Protein AF-A0A7W9ZNP0-F1 (afdb_monomer)

Sequence (150 aa):
MKNNSNNKDHLLQDVQSVKNINSKSDWKSNLKLSNEEINTLTFFVNALKDELPKGHSAPHFNIYLKGDVSQIEEYVKRFLFKLKDRSKIKELLSYIKHGRDNRPNVEGRDENLNMDAKEHYRIESRLASVFDSYFMLLNPPSTQADIIQN

Radius of gyration: 17.98 Å; Cα contacts (8 Å, |Δi|>4): 107; chains: 1; bounding box: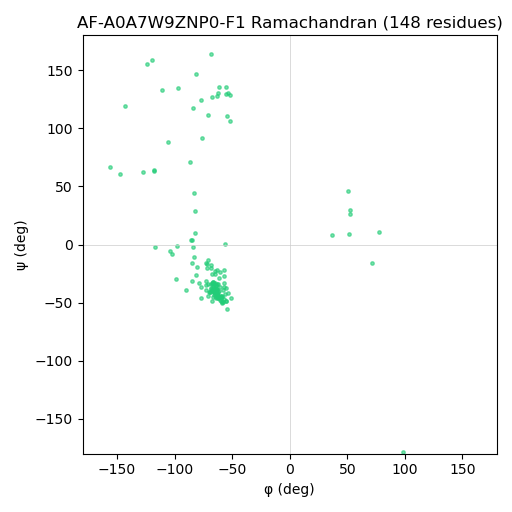 42×52×41 Å

Structure (mmCIF, N/CA/C/O backbone):
data_AF-A0A7W9ZNP0-F1
#
_entry.id   AF-A0A7W9ZNP0-F1
#
loop_
_atom_site.group_PDB
_atom_site.id
_atom_site.type_symbol
_atom_site.label_atom_id
_atom_site.label_alt_id
_atom_site.label_comp_id
_atom_site.label_asym_id
_atom_site.label_entity_id
_atom_site.label_seq_id
_atom_site.pdbx_PDB_ins_code
_atom_site.Cartn_x
_atom_site.Cartn_y
_atom_site.Cartn_z
_atom_site.occupancy
_atom_site.B_iso_or_equiv
_atom_site.auth_seq_id
_atom_site.auth_comp_id
_atom_site.auth_asym_id
_atom_site.auth_atom_id
_atom_site.pdbx_PDB_model_num
ATOM 1 N N . MET A 1 1 ? -29.813 21.805 -17.664 1.00 39.69 1 MET A N 1
ATOM 2 C CA . MET A 1 1 ? -29.105 20.597 -17.181 1.00 39.69 1 MET A CA 1
ATOM 3 C C . MET A 1 1 ? -28.409 20.976 -15.879 1.00 39.69 1 MET A C 1
ATOM 5 O O . MET A 1 1 ? -27.782 22.024 -15.847 1.00 39.69 1 MET A O 1
ATOM 9 N N . LYS A 1 2 ? -28.654 20.253 -14.775 1.00 34.00 2 LYS A N 1
ATOM 10 C CA . LYS A 1 2 ? -28.173 20.621 -13.428 1.00 34.00 2 LYS A CA 1
ATOM 11 C C . LYS A 1 2 ? -26.686 20.273 -13.281 1.00 34.00 2 LYS A C 1
ATOM 13 O O . LYS A 1 2 ? -26.308 19.124 -13.486 1.00 34.00 2 LYS A O 1
ATOM 18 N N . ASN A 1 3 ? -25.881 21.275 -12.933 1.00 35.84 3 ASN A N 1
ATOM 19 C CA . ASN A 1 3 ? -24.428 21.196 -12.798 1.00 35.84 3 ASN A CA 1
ATOM 20 C C . ASN A 1 3 ? -24.010 20.310 -11.618 1.00 35.84 3 ASN A C 1
ATOM 22 O O . ASN A 1 3 ? -24.415 20.532 -10.478 1.00 35.84 3 ASN A O 1
ATOM 26 N N . ASN A 1 4 ? -23.145 19.337 -11.898 1.00 40.38 4 ASN A N 1
ATOM 27 C CA . ASN A 1 4 ? -22.585 18.382 -10.943 1.00 40.38 4 ASN A CA 1
ATOM 28 C C . ASN A 1 4 ? -21.371 18.980 -10.189 1.00 40.38 4 ASN A C 1
ATOM 30 O O . ASN A 1 4 ? -20.324 18.347 -10.068 1.00 40.38 4 ASN A O 1
ATOM 34 N N . SER A 1 5 ? -21.490 20.233 -9.727 1.00 43.78 5 SER A N 1
ATOM 35 C CA . SER A 1 5 ? -20.415 20.973 -9.034 1.00 43.78 5 SER A CA 1
ATOM 36 C C . SER A 1 5 ? -20.143 20.445 -7.620 1.00 43.78 5 SER A C 1
ATOM 38 O O . SER A 1 5 ? -19.052 20.617 -7.090 1.00 43.78 5 SER A O 1
ATOM 40 N N . ASN A 1 6 ? -21.101 19.731 -7.025 1.00 41.41 6 ASN A N 1
ATOM 41 C CA . ASN A 1 6 ? -21.044 19.339 -5.614 1.00 41.41 6 ASN A CA 1
ATOM 42 C C . ASN A 1 6 ? -20.015 18.237 -5.302 1.00 41.41 6 ASN A C 1
ATOM 44 O O . ASN A 1 6 ? -19.681 18.038 -4.139 1.00 41.41 6 ASN A O 1
ATOM 48 N N . ASN A 1 7 ? -19.504 17.510 -6.304 1.00 44.69 7 ASN A N 1
ATOM 49 C CA . ASN A 1 7 ? -18.612 16.368 -6.063 1.00 44.69 7 ASN A CA 1
ATOM 50 C C . ASN A 1 7 ? -17.134 16.766 -5.903 1.00 44.69 7 ASN A C 1
ATOM 52 O O . ASN A 1 7 ? -16.407 16.122 -5.148 1.00 44.69 7 ASN A O 1
ATOM 56 N N . LYS A 1 8 ? -16.681 17.833 -6.582 1.00 42.81 8 LYS A N 1
ATOM 57 C CA . LYS A 1 8 ? -15.302 18.343 -6.447 1.00 42.81 8 LYS A CA 1
ATOM 58 C C . LYS A 1 8 ? -15.101 19.038 -5.097 1.00 42.81 8 LYS A C 1
ATOM 60 O O . LYS A 1 8 ? -14.085 18.811 -4.442 1.00 42.81 8 LYS A O 1
ATOM 65 N N . ASP A 1 9 ? -16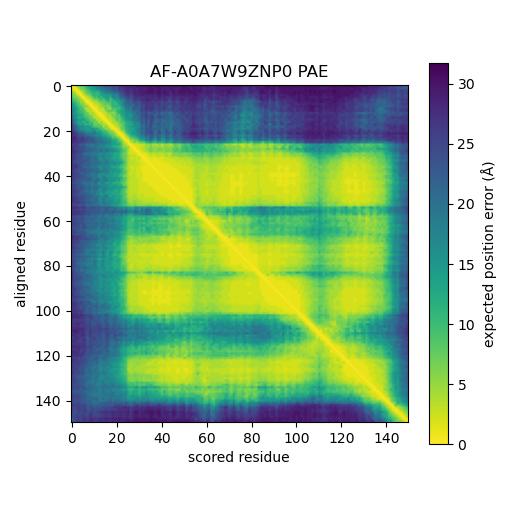.107 19.784 -4.645 1.00 40.47 9 ASP A N 1
ATOM 66 C CA . ASP A 1 9 ? -16.084 20.463 -3.347 1.00 40.47 9 ASP A CA 1
ATOM 67 C C . ASP A 1 9 ? -16.095 19.472 -2.178 1.00 40.47 9 ASP A C 1
ATOM 69 O O . ASP A 1 9 ? -15.375 19.672 -1.204 1.00 40.47 9 ASP A O 1
ATOM 73 N N . HIS A 1 10 ? -16.807 18.346 -2.301 1.00 41.72 10 HIS A N 1
ATOM 74 C CA . HIS A 1 10 ? -16.792 17.288 -1.286 1.00 41.72 10 HIS A CA 1
ATOM 75 C C . HIS A 1 10 ? -15.433 16.573 -1.201 1.00 41.72 10 HIS A C 1
ATOM 77 O O . HIS A 1 10 ? -14.993 16.195 -0.117 1.00 41.72 10 HIS A O 1
ATOM 83 N N . LEU A 1 11 ? -14.735 16.423 -2.335 1.00 41.44 11 LEU A N 1
ATOM 84 C CA . LEU A 1 11 ? -13.392 15.840 -2.397 1.00 41.44 11 LEU A CA 1
ATOM 85 C C . LEU A 1 11 ? -12.347 16.767 -1.762 1.00 41.44 11 LEU A C 1
ATOM 87 O O . LEU A 1 11 ? -11.467 16.304 -1.039 1.00 41.44 11 LEU A O 1
ATOM 91 N N . LEU A 1 12 ? -12.460 18.077 -2.002 1.00 36.09 12 LEU A N 1
ATOM 92 C CA . LEU A 1 12 ? -11.596 19.093 -1.400 1.00 36.09 12 LEU A CA 1
ATOM 93 C C . LEU A 1 12 ? -11.907 19.308 0.087 1.00 36.09 12 LEU A C 1
ATOM 95 O O . LEU A 1 12 ? -10.976 19.495 0.867 1.00 36.09 12 LEU A O 1
ATOM 99 N N . GLN A 1 13 ? -13.170 19.206 0.507 1.00 42.41 13 GLN A N 1
ATOM 100 C CA . GLN A 1 13 ? -13.559 19.221 1.921 1.00 42.41 13 GLN A CA 1
ATOM 101 C C . GLN A 1 13 ? -13.074 17.973 2.669 1.00 42.41 13 GLN A C 1
ATOM 103 O O . GLN A 1 13 ? -12.552 18.109 3.776 1.00 42.41 13 GLN A O 1
ATOM 108 N N . ASP A 1 14 ? -13.138 16.786 2.058 1.00 44.16 14 ASP A N 1
ATOM 109 C CA . ASP A 1 14 ? -12.546 15.565 2.620 1.00 44.16 14 ASP A CA 1
ATOM 110 C C . ASP A 1 14 ? -11.010 15.709 2.734 1.00 44.16 14 ASP A C 1
ATOM 112 O O . ASP A 1 14 ? -10.418 15.321 3.740 1.00 44.16 14 ASP A O 1
ATOM 116 N N . VAL A 1 15 ? -10.342 16.349 1.764 1.00 43.38 15 VAL A N 1
ATOM 117 C CA . VAL A 1 15 ? -8.894 16.650 1.823 1.00 43.38 15 VAL A CA 1
ATOM 118 C C . VAL A 1 15 ? -8.559 17.698 2.895 1.00 43.38 15 VAL A C 1
ATOM 120 O O . VAL A 1 15 ? -7.546 17.568 3.588 1.00 43.38 15 VAL A O 1
ATOM 123 N N . GLN A 1 16 ? -9.401 18.716 3.073 1.00 39.47 16 GLN A N 1
ATOM 124 C CA . GLN A 1 16 ? -9.231 19.749 4.097 1.00 39.47 16 GLN A CA 1
ATOM 125 C C . GLN A 1 16 ? -9.500 19.194 5.510 1.00 39.47 16 GLN A C 1
ATOM 127 O O . GLN A 1 16 ? -8.804 19.556 6.457 1.00 39.47 16 GLN A O 1
ATOM 132 N N . SER A 1 17 ? -10.436 18.247 5.643 1.00 45.66 17 SER A N 1
ATOM 133 C CA . SER A 1 17 ? -10.667 17.459 6.861 1.00 45.66 17 SER A CA 1
ATOM 134 C C . SER A 1 17 ? -9.444 16.602 7.217 1.00 45.66 17 SER A C 1
ATOM 136 O O . SER A 1 17 ? -8.999 16.596 8.366 1.00 45.66 17 SER A O 1
ATOM 138 N N . VAL A 1 18 ? -8.811 15.966 6.222 1.00 46.84 18 VAL A N 1
ATOM 139 C CA . VAL A 1 18 ? -7.573 15.184 6.409 1.00 46.84 18 VAL A CA 1
ATOM 140 C C . VAL A 1 18 ? -6.379 16.071 6.788 1.00 46.84 18 VAL A C 1
ATOM 142 O O . VAL A 1 18 ? -5.546 15.652 7.598 1.00 46.84 18 VAL A O 1
ATOM 145 N N . LYS A 1 19 ? -6.316 17.317 6.294 1.00 42.38 19 LYS A N 1
ATOM 146 C CA . LYS A 1 19 ? -5.310 18.313 6.713 1.00 42.38 19 LYS A CA 1
ATOM 147 C C . LYS A 1 19 ? -5.379 18.656 8.208 1.00 42.38 19 LYS A C 1
ATOM 149 O O . LYS A 1 19 ? -4.355 19.033 8.765 1.00 42.38 19 LYS A O 1
ATOM 154 N N . ASN A 1 20 ? -6.521 18.469 8.875 1.00 38.56 20 ASN A N 1
ATOM 155 C CA . ASN A 1 20 ? -6.651 18.668 10.326 1.00 38.56 20 ASN A CA 1
ATOM 156 C C . ASN A 1 20 ? -6.217 17.454 11.172 1.00 38.56 20 ASN A C 1
ATOM 158 O O . ASN A 1 20 ? -6.176 17.547 12.393 1.00 38.56 20 ASN A O 1
ATOM 162 N N . ILE A 1 21 ? -5.811 16.338 10.554 1.00 46.44 21 ILE A N 1
ATOM 163 C CA . ILE A 1 21 ? -5.214 15.175 11.248 1.00 46.44 21 ILE A CA 1
ATOM 164 C C . ILE A 1 21 ? -3.704 15.406 11.496 1.00 46.44 21 ILE A C 1
ATOM 166 O O . ILE A 1 21 ? -2.970 14.505 11.891 1.00 46.44 21 ILE A O 1
ATOM 170 N N . ASN A 1 22 ? -3.200 16.623 11.272 1.00 40.19 22 ASN A N 1
ATOM 171 C CA . ASN A 1 22 ? -1.770 16.935 11.280 1.00 40.19 22 ASN A CA 1
ATOM 172 C C . ASN A 1 22 ? -1.161 17.165 12.676 1.00 40.19 22 ASN A C 1
ATOM 174 O O . ASN A 1 22 ? -0.177 17.884 12.829 1.00 40.19 22 ASN A O 1
ATOM 178 N N . SER A 1 23 ? -1.710 16.532 13.709 1.00 42.72 23 SER A N 1
ATOM 179 C CA . SER A 1 23 ? -1.104 16.510 15.038 1.00 42.72 23 SER A CA 1
ATOM 180 C C . SER A 1 23 ? -0.509 15.137 15.289 1.00 42.72 23 SER A C 1
ATOM 182 O O . SER A 1 23 ? -1.225 14.301 15.816 1.00 42.72 23 SER A O 1
ATOM 184 N N . LYS A 1 24 ? 0.759 14.928 14.883 1.00 41.47 24 LYS A N 1
ATOM 185 C CA . LYS A 1 24 ? 1.837 14.070 15.460 1.00 41.47 24 LYS A CA 1
ATOM 186 C C . LYS A 1 24 ? 1.507 12.696 16.095 1.00 41.47 24 LYS A C 1
ATOM 188 O O . LYS A 1 24 ? 2.377 12.079 16.697 1.00 41.47 24 LYS A O 1
ATOM 193 N N . SER A 1 25 ? 0.281 12.222 15.971 1.00 49.69 25 SER A N 1
ATOM 194 C CA . SER A 1 25 ? -0.211 10.890 16.262 1.00 49.69 25 SER A CA 1
ATOM 195 C C . SER A 1 25 ? 0.093 10.103 15.003 1.00 49.69 25 SER A C 1
ATOM 197 O O . SER A 1 25 ? -0.350 10.473 13.912 1.00 49.69 25 SER A O 1
ATOM 199 N N . ASP A 1 26 ? 0.934 9.079 15.139 1.00 69.00 26 ASP A N 1
ATOM 200 C CA . ASP A 1 26 ? 1.198 8.131 14.067 1.00 69.00 26 ASP A CA 1
ATOM 201 C C . ASP A 1 26 ? -0.170 7.640 13.579 1.00 69.00 26 ASP A C 1
ATOM 203 O O . ASP A 1 26 ? -0.877 6.956 14.315 1.00 69.00 26 ASP A O 1
ATOM 207 N N . TRP A 1 27 ? -0.620 8.084 12.401 1.00 76.06 27 TRP A N 1
ATOM 208 C CA . TRP A 1 27 ? -1.995 7.897 11.912 1.00 76.06 27 TRP A CA 1
ATOM 209 C C . TRP A 1 27 ? -2.388 6.414 11.862 1.00 76.06 27 TRP A C 1
ATOM 211 O O . TRP A 1 27 ? -3.568 6.073 11.942 1.00 76.06 27 TRP A O 1
ATOM 221 N N . LYS A 1 28 ? -1.377 5.541 11.813 1.00 77.31 28 LYS A N 1
ATOM 222 C CA . LYS A 1 28 ? -1.452 4.091 11.992 1.00 77.31 28 LYS A CA 1
ATOM 223 C C . LYS A 1 28 ? -2.111 3.695 13.323 1.00 77.31 28 LYS A C 1
ATOM 225 O O . LYS A 1 28 ? -2.922 2.775 13.354 1.00 77.31 28 LYS A O 1
ATOM 230 N N . SER A 1 29 ? -1.861 4.438 14.399 1.00 72.56 29 SER A N 1
ATOM 231 C CA . SER A 1 29 ? -2.477 4.259 15.725 1.00 72.56 29 SER A CA 1
ATOM 232 C C . SER A 1 29 ? -3.995 4.466 15.698 1.00 72.56 29 SER A C 1
ATOM 234 O O . SER A 1 29 ? -4.736 3.759 16.380 1.00 72.56 29 SER A O 1
ATOM 236 N N . ASN A 1 30 ? -4.496 5.372 14.848 1.00 78.62 30 ASN A N 1
ATOM 237 C CA . ASN A 1 30 ? -5.937 5.636 14.714 1.00 78.62 30 ASN A CA 1
ATOM 238 C C . ASN A 1 30 ? -6.691 4.493 14.008 1.00 78.62 30 ASN A C 1
ATOM 240 O O . ASN A 1 30 ? -7.923 4.397 14.095 1.00 78.62 30 ASN A O 1
ATOM 244 N N . LEU A 1 31 ? -5.958 3.610 13.325 1.00 81.12 31 LEU A N 1
ATOM 245 C CA . LEU A 1 31 ? -6.510 2.467 12.607 1.00 81.12 31 LEU A CA 1
ATOM 246 C C . LEU A 1 31 ? -6.768 1.253 13.511 1.00 81.12 31 LEU A C 1
ATOM 248 O O . LEU A 1 31 ? -7.471 0.338 13.083 1.00 81.12 31 LEU A O 1
ATOM 252 N N . LYS A 1 32 ? -6.277 1.259 14.764 1.00 86.25 32 LYS A N 1
ATOM 253 C CA . LYS A 1 32 ? -6.392 0.130 15.712 1.00 86.25 32 LYS A CA 1
ATOM 254 C C . LYS A 1 32 ? -5.932 -1.197 15.087 1.00 86.25 32 LYS A C 1
ATOM 256 O O . LYS A 1 32 ? -6.623 -2.217 15.165 1.00 86.25 32 LYS A O 1
ATOM 261 N N . LEU A 1 33 ? -4.786 -1.138 14.414 1.00 87.69 33 LEU A N 1
ATOM 262 C CA . LEU A 1 33 ? -4.132 -2.288 13.802 1.00 87.69 33 LEU A CA 1
ATOM 263 C C . LEU A 1 33 ? -3.325 -3.058 14.852 1.00 87.69 33 LEU A C 1
ATOM 265 O O . LEU A 1 33 ? -2.761 -2.474 15.775 1.00 87.69 33 LEU A O 1
ATOM 269 N N . SER A 1 34 ? -3.265 -4.372 14.691 1.00 91.50 34 SER A N 1
ATOM 270 C CA . SER A 1 34 ? -2.320 -5.252 15.371 1.00 91.50 34 SER A CA 1
ATOM 271 C C . SER A 1 34 ? -0.890 -5.016 14.875 1.00 91.50 34 SER A C 1
ATOM 273 O O . SER A 1 34 ? -0.670 -4.457 13.799 1.00 91.50 34 SER A O 1
ATOM 275 N N . ASN A 1 35 ? 0.101 -5.504 15.623 1.00 91.06 35 ASN A N 1
ATOM 276 C CA . ASN A 1 35 ? 1.512 -5.406 15.227 1.00 91.06 35 ASN A CA 1
ATOM 277 C C . ASN A 1 35 ? 1.777 -6.041 13.853 1.00 91.06 35 ASN A C 1
ATOM 279 O O . ASN A 1 35 ? 2.553 -5.516 13.059 1.00 91.06 35 ASN A O 1
ATOM 283 N N . GLU A 1 36 ? 1.101 -7.146 13.540 1.00 92.62 36 GLU A N 1
ATOM 284 C CA . GLU A 1 36 ? 1.246 -7.812 12.248 1.00 92.62 36 GLU A CA 1
ATOM 285 C C . GLU A 1 36 ? 0.652 -6.992 11.090 1.00 92.62 36 GLU A C 1
ATOM 287 O O . GLU A 1 36 ? 1.263 -6.870 10.023 1.00 92.62 36 GLU A O 1
ATOM 292 N N . GLU A 1 37 ? -0.510 -6.378 11.306 1.00 93.69 37 GLU A N 1
ATOM 293 C CA . GLU A 1 37 ? -1.129 -5.462 10.345 1.00 93.69 37 GLU A CA 1
ATOM 294 C C . GLU A 1 37 ? -0.252 -4.213 10.130 1.00 93.69 37 GLU A C 1
ATOM 296 O O . GLU A 1 37 ? -0.079 -3.775 8.993 1.00 93.69 37 GLU A O 1
ATOM 301 N N . ILE A 1 38 ? 0.382 -3.682 11.183 1.00 91.69 38 ILE A N 1
ATOM 302 C CA . ILE A 1 38 ? 1.341 -2.563 11.094 1.00 91.69 38 ILE A CA 1
ATOM 303 C C . ILE A 1 38 ? 2.590 -2.959 10.298 1.00 91.69 38 ILE A C 1
ATOM 305 O O . ILE A 1 38 ? 3.048 -2.191 9.445 1.00 91.69 38 ILE A O 1
ATOM 309 N N . ASN A 1 39 ? 3.130 -4.157 10.528 1.00 92.44 39 ASN A N 1
ATOM 310 C CA . ASN A 1 39 ? 4.264 -4.679 9.762 1.00 92.44 39 ASN A CA 1
ATOM 311 C C . ASN A 1 39 ? 3.910 -4.826 8.279 1.00 92.44 39 ASN A C 1
ATOM 313 O O . ASN A 1 39 ? 4.706 -4.482 7.406 1.00 92.44 39 ASN A O 1
ATOM 317 N N . THR A 1 40 ? 2.695 -5.286 7.985 1.00 94.81 40 THR A N 1
ATOM 318 C CA . THR A 1 40 ? 2.207 -5.429 6.609 1.00 94.81 40 THR A CA 1
ATOM 319 C C . THR A 1 40 ? 1.978 -4.075 5.937 1.00 94.81 40 THR A C 1
ATOM 321 O O . THR A 1 40 ? 2.369 -3.888 4.788 1.00 94.81 40 THR A O 1
ATOM 324 N N . LEU A 1 41 ? 1.431 -3.095 6.657 1.00 93.50 41 LEU A N 1
ATOM 325 C CA . LEU A 1 41 ? 1.295 -1.722 6.168 1.00 93.50 41 LEU A CA 1
ATOM 326 C C . LEU A 1 41 ? 2.662 -1.074 5.900 1.00 93.50 41 LEU A C 1
ATOM 328 O O . LEU A 1 41 ? 2.834 -0.363 4.914 1.00 93.50 41 LEU A O 1
ATOM 332 N N . THR A 1 42 ? 3.646 -1.336 6.759 1.00 93.00 42 THR A N 1
ATOM 333 C CA . THR A 1 42 ? 5.018 -0.842 6.586 1.00 93.00 42 THR A CA 1
ATOM 334 C C . THR A 1 42 ? 5.673 -1.466 5.356 1.00 93.00 42 THR A C 1
ATOM 336 O O . THR A 1 42 ? 6.259 -0.751 4.547 1.00 93.00 42 THR A O 1
ATOM 339 N N . PHE A 1 43 ? 5.503 -2.778 5.165 1.00 94.38 43 PHE A N 1
ATOM 340 C CA . PHE A 1 43 ? 5.900 -3.464 3.938 1.00 94.38 43 PHE A CA 1
ATOM 341 C C . PHE A 1 43 ? 5.254 -2.829 2.699 1.00 94.38 43 PHE A C 1
ATOM 343 O O . PHE A 1 43 ? 5.960 -2.506 1.749 1.00 94.38 43 PHE A O 1
ATOM 350 N N . PHE A 1 44 ? 3.941 -2.588 2.730 1.00 94.19 44 PHE A N 1
ATOM 351 C CA . PHE A 1 44 ? 3.215 -1.978 1.618 1.00 94.19 44 PHE A CA 1
ATOM 352 C C . PHE A 1 44 ? 3.763 -0.593 1.248 1.00 94.19 44 PHE A C 1
ATOM 354 O O . PHE A 1 44 ? 4.073 -0.347 0.087 1.00 94.19 44 PHE A O 1
ATOM 361 N N . VAL A 1 45 ? 3.949 0.295 2.228 1.00 92.19 45 VAL A N 1
ATOM 362 C CA . VAL A 1 45 ? 4.521 1.632 1.996 1.00 92.19 45 VAL A CA 1
ATOM 363 C C . VAL A 1 45 ? 5.924 1.539 1.394 1.00 92.19 45 VAL A C 1
ATOM 365 O O . VAL A 1 45 ? 6.230 2.259 0.446 1.00 92.19 45 VAL A O 1
ATOM 368 N N . ASN A 1 46 ? 6.775 0.655 1.919 1.00 93.00 46 ASN A N 1
ATOM 369 C CA . ASN A 1 46 ? 8.140 0.495 1.422 1.00 93.00 46 ASN A CA 1
ATOM 370 C C . ASN A 1 46 ? 8.173 -0.074 -0.001 1.00 93.00 46 ASN A C 1
ATOM 372 O O . ASN A 1 46 ? 8.973 0.388 -0.806 1.00 93.00 46 ASN A O 1
ATOM 376 N N . ALA A 1 47 ? 7.274 -1.006 -0.328 1.00 92.50 47 ALA A N 1
ATOM 377 C CA . ALA A 1 47 ? 7.117 -1.518 -1.685 1.00 92.50 47 ALA A CA 1
ATOM 378 C C . ALA A 1 47 ? 6.776 -0.393 -2.672 1.00 92.50 47 ALA A C 1
ATOM 380 O O . ALA A 1 47 ? 7.401 -0.287 -3.721 1.00 92.50 47 ALA A O 1
ATOM 381 N N . LEU A 1 48 ? 5.848 0.500 -2.311 1.00 90.94 48 LEU A N 1
ATOM 382 C CA . LEU A 1 48 ? 5.512 1.657 -3.143 1.00 90.94 48 LEU A CA 1
ATOM 383 C C . LEU A 1 48 ? 6.694 2.623 -3.303 1.00 90.94 48 LEU A C 1
ATOM 385 O O . LEU A 1 48 ? 6.939 3.109 -4.403 1.00 90.94 48 LEU A O 1
ATOM 389 N N . LYS A 1 49 ? 7.440 2.896 -2.225 1.00 89.94 49 LYS A N 1
ATOM 390 C CA . LYS A 1 49 ? 8.627 3.767 -2.276 1.00 89.94 49 LYS A CA 1
ATOM 391 C C . LYS A 1 49 ? 9.743 3.205 -3.155 1.00 89.94 49 LYS A C 1
ATOM 393 O O . LYS A 1 49 ? 10.448 3.991 -3.775 1.00 89.94 49 LYS A O 1
ATOM 398 N N . ASP A 1 50 ? 9.904 1.885 -3.188 1.00 89.56 50 ASP A N 1
ATOM 399 C CA . ASP A 1 50 ? 10.903 1.219 -4.025 1.00 89.56 50 ASP A CA 1
ATOM 400 C C . ASP A 1 50 ? 10.462 1.168 -5.494 1.00 89.56 50 ASP A C 1
ATOM 402 O O . ASP A 1 50 ? 11.237 1.485 -6.388 1.00 89.56 50 ASP A O 1
ATOM 406 N N . GLU A 1 51 ? 9.209 0.798 -5.761 1.00 88.44 51 GLU A N 1
ATOM 407 C CA . GLU A 1 51 ? 8.757 0.448 -7.111 1.00 88.44 51 GLU A CA 1
ATOM 408 C C . GLU A 1 51 ? 8.212 1.630 -7.920 1.00 88.44 51 GLU A C 1
ATOM 410 O O . GLU A 1 51 ? 8.499 1.725 -9.113 1.00 88.44 51 GLU A O 1
ATOM 415 N N . LEU A 1 52 ? 7.467 2.560 -7.307 1.00 86.19 52 LEU A N 1
ATOM 4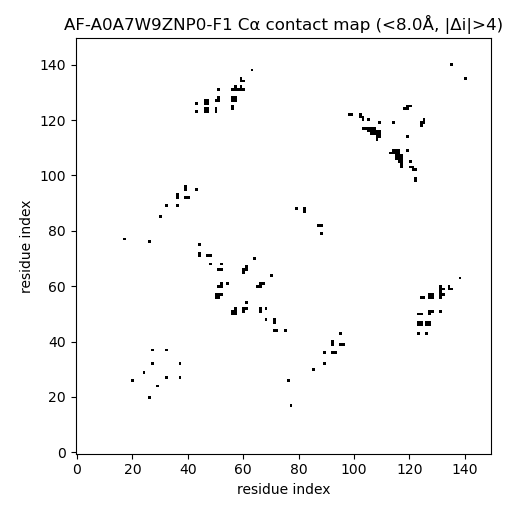16 C CA . LEU A 1 52 ? 6.867 3.685 -8.042 1.00 86.19 52 LEU A CA 1
ATOM 417 C C . LEU A 1 52 ? 7.914 4.555 -8.783 1.00 86.19 52 LEU A C 1
ATOM 419 O O . LEU A 1 52 ? 7.661 4.926 -9.931 1.00 86.19 52 LEU A O 1
ATOM 423 N N . PRO A 1 53 ? 9.109 4.843 -8.220 1.00 82.94 53 PRO A N 1
ATOM 424 C CA . PRO A 1 53 ? 10.134 5.627 -8.917 1.00 82.94 53 PRO A CA 1
ATOM 425 C C . PRO A 1 53 ? 10.761 4.929 -10.126 1.00 82.94 53 PRO A C 1
ATOM 427 O O . PRO A 1 53 ? 11.335 5.603 -10.980 1.00 82.94 53 PRO A O 1
ATOM 430 N N . LYS A 1 54 ? 10.666 3.596 -10.226 1.00 80.56 54 LYS A N 1
ATOM 431 C CA . LYS A 1 54 ? 11.299 2.821 -11.307 1.00 80.56 54 LYS A CA 1
ATOM 432 C C . LYS A 1 54 ? 10.618 3.036 -12.662 1.00 80.56 54 LYS A C 1
ATOM 434 O O . LYS A 1 54 ? 11.166 2.647 -13.685 1.00 80.56 54 LYS A O 1
ATOM 439 N N . GLY A 1 55 ? 9.429 3.643 -12.698 1.00 65.56 55 GLY A N 1
ATOM 440 C CA . GLY A 1 55 ? 8.763 4.092 -13.927 1.00 65.56 55 GLY 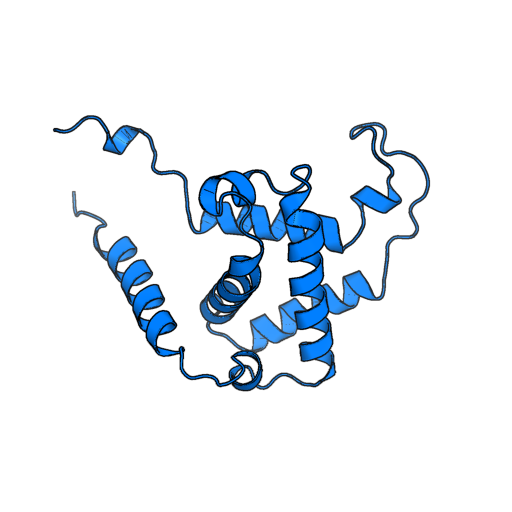A CA 1
ATOM 441 C C . GLY A 1 55 ? 8.202 2.986 -14.831 1.00 65.56 55 GLY A C 1
ATOM 442 O O . GLY A 1 55 ? 7.353 3.279 -15.667 1.00 65.56 55 GLY A O 1
ATOM 443 N N . HIS A 1 56 ? 8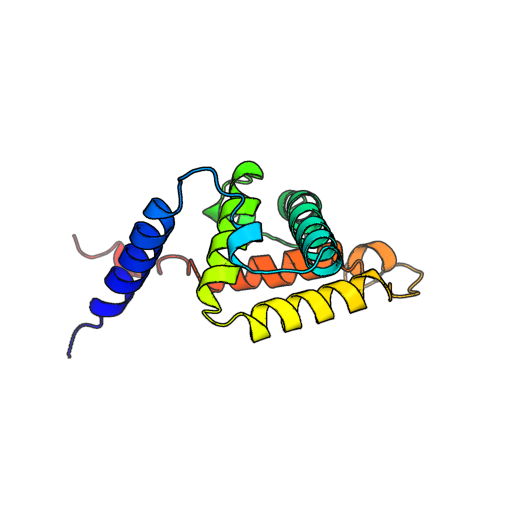.601 1.725 -14.647 1.00 65.19 56 HIS A N 1
ATOM 444 C CA . HIS A 1 56 ? 8.101 0.587 -15.427 1.00 65.19 56 HIS A CA 1
ATOM 445 C C . HIS A 1 56 ? 6.659 0.196 -15.075 1.00 65.19 56 HIS A C 1
ATOM 447 O O . HIS A 1 56 ? 5.915 -0.262 -15.937 1.00 65.19 56 HIS A O 1
ATOM 453 N N . SER A 1 57 ? 6.254 0.394 -13.820 1.00 61.06 57 SER A N 1
ATOM 454 C CA . SER A 1 57 ? 4.964 -0.049 -13.277 1.00 61.06 57 SER A CA 1
ATOM 455 C C . SER A 1 57 ? 4.059 1.103 -12.825 1.00 61.06 57 SER A C 1
ATOM 457 O O . SER A 1 57 ? 2.935 0.841 -12.404 1.00 61.06 57 SER A O 1
ATOM 459 N N . ALA A 1 58 ? 4.515 2.361 -12.923 1.00 64.81 58 ALA A N 1
ATOM 460 C CA . ALA A 1 58 ? 3.821 3.506 -12.329 1.00 64.81 58 ALA A CA 1
ATOM 461 C C . ALA A 1 58 ? 3.951 4.840 -13.102 1.00 64.81 58 ALA A C 1
ATOM 463 O O . ALA A 1 58 ? 4.499 5.821 -12.583 1.00 64.81 58 ALA A O 1
ATOM 464 N N . PRO A 1 59 ? 3.485 4.915 -14.361 1.00 69.75 59 PRO A N 1
ATOM 465 C CA . PRO A 1 59 ? 3.566 6.143 -15.149 1.00 69.75 59 PRO A CA 1
ATOM 466 C C . PRO A 1 59 ? 2.781 7.311 -14.526 1.00 69.75 59 PRO A C 1
ATOM 468 O O . PRO A 1 59 ? 3.181 8.465 -14.691 1.00 69.75 59 PRO A O 1
ATOM 471 N N . HIS A 1 60 ? 1.702 7.052 -13.778 1.00 72.94 60 HIS A N 1
ATOM 472 C CA . HIS A 1 60 ? 0.857 8.118 -13.235 1.00 72.94 60 HIS A CA 1
ATOM 473 C C . HIS A 1 60 ? 1.492 8.788 -12.011 1.00 72.94 60 HIS A C 1
ATOM 475 O O . HIS A 1 60 ? 1.431 10.009 -11.878 1.00 72.94 60 HIS A O 1
ATOM 481 N N . PHE A 1 61 ? 2.182 8.040 -11.154 1.00 73.31 61 PHE A N 1
ATOM 482 C CA . PHE A 1 61 ? 2.941 8.557 -10.018 1.00 73.31 61 PHE A CA 1
ATOM 483 C C . PHE A 1 61 ? 3.888 9.680 -10.448 1.00 73.31 61 PHE A C 1
ATOM 485 O O . PHE A 1 61 ? 3.893 10.760 -9.852 1.00 73.31 61 PHE A O 1
ATOM 492 N N . ASN A 1 62 ? 4.621 9.470 -11.542 1.00 70.88 62 ASN A N 1
ATOM 493 C CA . ASN A 1 62 ? 5.524 10.479 -12.090 1.00 70.88 62 ASN A CA 1
ATOM 494 C C . ASN A 1 62 ? 4.780 11.704 -12.641 1.00 70.88 62 ASN A C 1
ATOM 496 O O . ASN A 1 62 ? 5.266 12.823 -12.487 1.00 70.88 62 ASN A O 1
ATOM 500 N N . ILE A 1 63 ? 3.589 11.525 -13.216 1.00 69.62 63 ILE A N 1
ATOM 501 C CA . ILE A 1 63 ? 2.783 12.624 -13.767 1.00 69.62 63 ILE A CA 1
ATOM 502 C C . ILE A 1 63 ? 2.271 13.558 -12.663 1.00 69.62 63 ILE A C 1
ATOM 504 O O . ILE A 1 63 ? 2.421 14.774 -12.783 1.00 69.62 63 ILE A O 1
ATOM 508 N N . TYR A 1 64 ? 1.689 13.030 -11.582 1.00 67.88 64 TYR A N 1
ATOM 509 C CA . TYR A 1 64 ? 1.049 13.897 -10.580 1.00 67.88 64 TYR A CA 1
ATOM 510 C C . TYR A 1 64 ? 1.916 14.178 -9.350 1.00 67.88 64 TYR A C 1
ATOM 512 O O . TYR A 1 64 ? 1.774 15.247 -8.759 1.00 67.88 64 TYR A O 1
ATOM 520 N N . LEU A 1 65 ? 2.805 13.259 -8.949 1.00 70.69 65 LEU A N 1
ATOM 521 C CA . LEU A 1 65 ? 3.706 13.472 -7.803 1.00 70.69 65 LEU A CA 1
ATOM 522 C C . LEU A 1 65 ? 5.096 13.930 -8.220 1.00 70.69 65 LEU A C 1
ATOM 524 O O . LEU A 1 65 ? 5.923 14.182 -7.351 1.00 70.69 65 LEU A O 1
ATOM 528 N N . LYS A 1 66 ? 5.369 14.062 -9.526 1.00 75.19 66 LYS A N 1
ATOM 529 C CA . LYS A 1 66 ? 6.684 14.465 -10.053 1.00 75.19 66 LYS A CA 1
ATOM 530 C C . LYS A 1 66 ? 7.833 13.602 -9.508 1.00 75.19 66 LYS A C 1
ATOM 532 O O . LYS A 1 66 ? 8.947 14.090 -9.345 1.00 75.19 66 LYS A O 1
ATOM 537 N N . GLY A 1 67 ? 7.547 12.339 -9.184 1.00 74.31 67 GLY A N 1
ATOM 538 C CA . GLY A 1 67 ? 8.518 11.420 -8.590 1.00 74.31 67 GLY A CA 1
ATOM 539 C C . GLY A 1 67 ? 8.789 11.629 -7.091 1.00 74.31 67 GLY A C 1
ATOM 540 O O . GLY A 1 67 ? 9.728 11.040 -6.562 1.00 74.31 67 GLY A O 1
ATOM 541 N N . ASP A 1 68 ? 8.008 12.453 -6.383 1.00 81.50 68 ASP A N 1
ATOM 542 C CA . ASP A 1 68 ? 8.248 12.776 -4.972 1.00 81.50 68 ASP A CA 1
ATOM 543 C C . ASP A 1 68 ? 7.835 11.634 -4.022 1.00 81.50 68 ASP A C 1
ATOM 545 O O . ASP A 1 68 ? 6.704 11.542 -3.532 1.00 81.50 68 ASP A O 1
ATOM 549 N N . VAL A 1 69 ? 8.805 10.767 -3.723 1.00 84.12 69 VAL A N 1
ATOM 550 C CA . VAL A 1 69 ? 8.693 9.622 -2.801 1.00 84.12 69 VAL A CA 1
ATOM 551 C C . VAL A 1 69 ? 8.252 10.038 -1.394 1.00 84.12 69 VAL A C 1
ATOM 553 O O . VAL A 1 69 ? 7.612 9.248 -0.692 1.00 84.12 69 VAL A O 1
ATOM 556 N N . SER A 1 70 ? 8.543 11.275 -0.968 1.00 83.31 70 SER A N 1
ATOM 557 C CA . SER A 1 70 ? 8.184 11.753 0.373 1.00 83.31 70 SER A CA 1
ATOM 558 C C . SER A 1 70 ? 6.669 11.825 0.587 1.00 83.31 70 SER A C 1
ATOM 560 O O . SER A 1 70 ? 6.195 11.706 1.717 1.00 83.31 70 SER A O 1
ATOM 562 N N . GLN A 1 71 ? 5.889 11.930 -0.494 1.00 83.25 71 GLN A N 1
ATOM 563 C CA . GLN A 1 71 ? 4.436 12.054 -0.409 1.00 83.25 71 GLN A CA 1
ATOM 564 C C . GLN A 1 71 ? 3.712 10.709 -0.300 1.00 83.25 71 GLN A C 1
ATOM 566 O O . GLN A 1 71 ? 2.546 10.681 0.096 1.00 83.25 71 GLN A O 1
ATOM 571 N N . ILE A 1 72 ? 4.375 9.588 -0.609 1.00 85.94 72 ILE A N 1
ATOM 572 C CA . ILE A 1 72 ? 3.747 8.256 -0.690 1.00 85.94 72 ILE A CA 1
ATOM 573 C C . ILE A 1 72 ? 2.991 7.899 0.595 1.00 85.94 72 ILE A C 1
ATOM 575 O O . ILE A 1 72 ? 1.868 7.399 0.533 1.00 85.94 72 ILE A O 1
ATOM 579 N N . GLU A 1 73 ? 3.557 8.195 1.765 1.00 88.69 73 GLU A N 1
ATOM 580 C CA . GLU A 1 73 ? 2.909 7.892 3.047 1.00 88.69 73 GLU A CA 1
ATOM 581 C C . GLU A 1 73 ? 1.594 8.645 3.248 1.00 88.69 73 GLU A C 1
ATOM 583 O O . GLU A 1 73 ? 0.601 8.058 3.684 1.00 88.69 73 GLU A O 1
ATOM 588 N N . GLU A 1 74 ? 1.560 9.928 2.897 1.00 84.00 74 GLU A N 1
ATOM 589 C CA . GLU A 1 74 ? 0.353 10.748 2.992 1.00 84.00 74 GLU A CA 1
ATOM 590 C C . GLU A 1 74 ? -0.721 10.265 2.001 1.00 84.00 74 GLU A C 1
ATOM 592 O O . GLU A 1 74 ? -1.913 10.276 2.318 1.00 84.00 74 GLU A O 1
ATOM 597 N N . TYR A 1 75 ? -0.329 9.751 0.832 1.00 81.12 75 TYR A N 1
ATOM 598 C CA . TYR A 1 75 ? -1.273 9.154 -0.118 1.00 81.12 75 TYR A CA 1
ATOM 599 C C . TYR A 1 75 ? -1.834 7.819 0.354 1.00 81.12 75 TYR A C 1
ATOM 601 O O . TYR A 1 75 ? -3.048 7.616 0.284 1.00 81.12 75 TYR A O 1
ATOM 609 N N . VAL A 1 76 ? -0.991 6.930 0.880 1.00 87.69 76 VAL A N 1
ATOM 610 C CA . VAL A 1 76 ? -1.450 5.671 1.483 1.00 87.69 76 VAL A CA 1
ATOM 611 C C . VAL A 1 76 ? -2.411 5.964 2.629 1.00 87.69 76 VAL A C 1
ATOM 613 O O . VAL A 1 76 ? -3.490 5.375 2.692 1.00 87.69 76 VAL A O 1
ATOM 616 N N . LYS A 1 77 ? -2.086 6.939 3.484 1.00 86.94 77 LYS A N 1
ATOM 617 C CA . LYS A 1 77 ? -2.986 7.414 4.536 1.00 86.94 77 LYS A CA 1
ATOM 618 C C . LYS A 1 77 ? -4.339 7.832 3.953 1.00 86.94 77 LYS A C 1
ATOM 620 O O . LYS A 1 77 ? -5.365 7.282 4.348 1.00 86.94 77 LYS A O 1
ATOM 625 N N . ARG A 1 78 ? -4.367 8.749 2.979 1.00 82.38 78 ARG A N 1
ATOM 626 C CA . ARG A 1 78 ? -5.614 9.208 2.330 1.00 82.38 78 ARG A CA 1
ATOM 627 C C . ARG A 1 78 ? -6.421 8.068 1.722 1.00 82.38 78 ARG A C 1
ATOM 629 O O . ARG A 1 78 ? -7.639 8.047 1.873 1.00 82.38 78 ARG A O 1
ATOM 636 N N . PHE A 1 79 ? -5.760 7.128 1.054 1.00 84.06 79 PHE A N 1
ATOM 637 C CA . PHE A 1 79 ? -6.404 5.948 0.489 1.00 84.06 79 PHE A CA 1
ATOM 638 C C . PHE A 1 79 ? -7.111 5.122 1.566 1.00 84.06 79 PHE A C 1
ATOM 640 O O . PHE A 1 79 ? -8.301 4.841 1.437 1.00 84.06 79 PHE A O 1
ATOM 647 N N . LEU A 1 80 ? -6.413 4.805 2.656 1.00 87.12 80 LEU A N 1
ATOM 648 C CA . LEU A 1 80 ? -6.980 4.014 3.743 1.00 87.12 80 LEU A CA 1
ATOM 649 C C . LEU A 1 80 ? -8.146 4.741 4.428 1.00 87.12 80 LEU A C 1
ATOM 651 O O . LEU A 1 80 ? -9.169 4.122 4.710 1.00 87.12 80 LEU A O 1
ATOM 655 N N . PHE A 1 81 ? -8.058 6.061 4.616 1.00 83.75 81 PHE A N 1
ATOM 656 C CA . PHE A 1 81 ? -9.177 6.853 5.142 1.00 83.75 81 PHE A CA 1
ATOM 657 C C . PHE A 1 81 ? -10.377 6.916 4.180 1.00 83.75 81 PHE A C 1
ATOM 659 O O . PHE A 1 81 ? -11.519 6.916 4.643 1.00 83.75 81 PHE A O 1
ATOM 666 N N . LYS A 1 82 ? -10.158 6.898 2.856 1.00 82.56 82 LYS A N 1
ATOM 667 C CA . LYS A 1 82 ? -11.242 6.837 1.855 1.00 82.56 82 LYS A CA 1
ATOM 668 C C . LYS A 1 82 ? -12.038 5.537 1.897 1.00 82.56 82 LYS A C 1
ATOM 670 O O . LYS A 1 82 ? -13.210 5.556 1.530 1.00 82.56 82 LYS A O 1
ATOM 675 N N . LEU A 1 83 ? -11.454 4.437 2.374 1.00 81.25 83 LEU A N 1
ATOM 676 C CA . LEU A 1 83 ? -12.196 3.186 2.555 1.00 81.25 83 LEU A CA 1
ATOM 677 C C . LEU A 1 83 ? -13.323 3.332 3.591 1.00 81.25 83 LEU A C 1
ATOM 679 O O . LEU A 1 83 ? -14.269 2.548 3.545 1.00 81.25 83 LEU A O 1
ATOM 683 N N . LYS A 1 84 ? -13.239 4.331 4.492 1.00 77.38 84 LYS A N 1
ATOM 684 C CA . LYS A 1 84 ? -14.222 4.686 5.542 1.00 77.38 84 LYS A CA 1
ATOM 685 C C . LYS A 1 84 ? -14.655 3.517 6.447 1.00 77.38 84 LYS A C 1
ATOM 687 O O . LYS A 1 84 ? -15.544 3.675 7.277 1.00 77.38 84 LYS A O 1
ATOM 692 N N . ASP A 1 85 ? -13.991 2.370 6.337 1.00 85.00 85 ASP A N 1
ATOM 693 C CA . ASP A 1 85 ? -14.335 1.116 6.990 1.00 85.00 85 ASP A CA 1
ATOM 694 C C . ASP A 1 85 ? -13.054 0.384 7.399 1.00 85.00 85 ASP A C 1
ATOM 696 O O . ASP A 1 85 ? -12.210 0.029 6.572 1.00 85.00 85 ASP A O 1
ATOM 700 N N . ARG A 1 86 ? -12.913 0.155 8.707 1.00 85.69 86 ARG A N 1
ATOM 701 C CA . ARG A 1 86 ? -11.746 -0.528 9.270 1.00 85.69 86 ARG A CA 1
ATOM 702 C C . ARG A 1 86 ? -11.678 -1.991 8.850 1.00 85.69 86 ARG A C 1
ATOM 704 O O . ARG A 1 86 ? -10.573 -2.501 8.709 1.00 85.69 86 ARG A O 1
ATOM 711 N N . SER A 1 87 ? -12.812 -2.661 8.649 1.00 89.25 87 SER A N 1
ATOM 712 C CA . SER A 1 87 ? -12.826 -4.065 8.225 1.00 89.25 87 SER A CA 1
ATOM 713 C C . SER A 1 87 ? -12.185 -4.226 6.845 1.00 89.25 87 SER A C 1
ATOM 715 O O . SER A 1 87 ? -11.317 -5.076 6.682 1.00 89.25 87 SER A O 1
ATOM 717 N N . LYS A 1 88 ? -12.477 -3.310 5.912 1.00 90.38 88 LYS A N 1
ATOM 718 C CA . LYS A 1 88 ? -11.863 -3.263 4.574 1.00 90.38 88 LYS A CA 1
ATOM 719 C C . LYS A 1 88 ? -10.366 -2.978 4.612 1.00 90.38 88 LYS A C 1
ATOM 721 O O . LYS A 1 88 ? -9.614 -3.545 3.828 1.00 90.38 88 LYS A O 1
ATOM 726 N N . ILE A 1 89 ? -9.915 -2.115 5.528 1.00 90.81 89 ILE A N 1
ATOM 727 C CA . ILE A 1 89 ? -8.477 -1.870 5.729 1.00 90.81 89 ILE A CA 1
ATOM 728 C C . ILE A 1 89 ? -7.786 -3.163 6.172 1.00 90.81 89 ILE A C 1
ATOM 730 O O . ILE A 1 89 ? -6.742 -3.517 5.633 1.00 90.81 89 ILE A O 1
ATOM 734 N N . LYS A 1 90 ? -8.371 -3.884 7.132 1.00 92.94 90 LYS A N 1
ATOM 735 C CA . LYS A 1 90 ? -7.823 -5.157 7.614 1.00 92.94 90 LYS A CA 1
ATOM 736 C C . LYS A 1 90 ? -7.844 -6.240 6.541 1.00 92.94 90 LYS A C 1
ATOM 738 O O . LYS A 1 90 ? -6.867 -6.966 6.395 1.00 92.94 90 LYS A O 1
ATOM 743 N N . GLU A 1 91 ? -8.918 -6.310 5.763 1.00 93.56 91 GLU A N 1
ATOM 744 C CA . GLU A 1 91 ? -9.047 -7.229 4.634 1.00 93.56 91 GLU A CA 1
ATOM 745 C C . GLU A 1 91 ? -7.965 -6.967 3.576 1.00 93.56 91 GLU A C 1
ATOM 747 O O . GLU A 1 91 ? -7.239 -7.881 3.190 1.00 93.56 91 GLU A O 1
ATOM 752 N N . LEU A 1 92 ? -7.765 -5.703 3.189 1.00 92.50 92 LEU A N 1
ATOM 753 C CA . LEU A 1 92 ? -6.681 -5.301 2.293 1.00 92.50 92 LEU A CA 1
ATOM 754 C C . LEU A 1 92 ? -5.313 -5.741 2.829 1.00 92.50 92 LEU A C 1
ATOM 756 O O . LEU A 1 92 ? -4.519 -6.331 2.096 1.00 92.50 92 LEU A O 1
ATOM 760 N N . LEU A 1 93 ? -5.028 -5.465 4.104 1.00 94.50 93 LEU A N 1
ATOM 761 C CA . LEU A 1 93 ? -3.765 -5.870 4.722 1.00 94.50 93 LEU A CA 1
ATOM 762 C C . LEU A 1 93 ? -3.621 -7.398 4.754 1.00 94.50 93 LEU A C 1
ATOM 764 O O . LEU A 1 93 ? -2.518 -7.898 4.557 1.00 94.50 93 LEU A O 1
ATOM 768 N N . SER A 1 94 ? -4.711 -8.148 4.917 1.00 94.62 94 SER A N 1
ATOM 769 C CA . SER A 1 94 ? -4.697 -9.611 4.828 1.00 94.62 94 SER A CA 1
ATOM 770 C C . SER A 1 94 ? -4.285 -10.101 3.435 1.00 94.62 94 SER A C 1
ATOM 772 O O . SER A 1 94 ? -3.396 -10.948 3.329 1.00 94.62 94 SER A O 1
ATOM 774 N N . TYR A 1 95 ? -4.828 -9.517 2.359 1.00 93.19 95 TYR A N 1
ATOM 775 C CA . TYR A 1 95 ? -4.419 -9.860 0.990 1.00 93.19 95 TYR A CA 1
ATOM 776 C C . TYR A 1 95 ? -2.952 -9.516 0.712 1.00 93.19 95 TYR A C 1
ATOM 778 O O . TYR A 1 95 ? -2.228 -10.320 0.120 1.00 93.19 95 TYR A O 1
ATOM 786 N N . ILE A 1 96 ? -2.486 -8.350 1.171 1.00 93.62 96 ILE A N 1
ATOM 787 C CA . ILE A 1 96 ? -1.082 -7.940 1.023 1.00 93.62 96 ILE A CA 1
ATOM 788 C C . ILE A 1 96 ? -0.162 -8.913 1.764 1.00 93.62 96 ILE A C 1
ATOM 790 O O . ILE A 1 96 ? 0.842 -9.357 1.205 1.00 93.62 96 ILE A O 1
ATOM 794 N N . LYS A 1 97 ? -0.513 -9.276 3.004 1.00 94.75 97 LYS A N 1
ATOM 795 C CA . LYS A 1 97 ? 0.218 -10.271 3.795 1.00 94.75 97 LYS A CA 1
ATOM 796 C C . LYS A 1 97 ? 0.282 -11.604 3.055 1.00 94.75 97 LYS A C 1
ATOM 798 O O . LYS A 1 97 ? 1.366 -12.151 2.894 1.00 94.75 97 LYS A O 1
ATOM 803 N N . HIS A 1 98 ? -0.853 -12.092 2.557 1.00 92.50 98 HIS A N 1
ATOM 804 C CA . HIS A 1 98 ? -0.907 -13.349 1.819 1.00 92.50 98 HIS A CA 1
ATOM 805 C C . HIS A 1 98 ? 0.022 -13.330 0.597 1.00 92.50 98 HIS A C 1
ATOM 807 O O . HIS A 1 98 ? 0.818 -14.249 0.437 1.00 92.50 98 HIS A O 1
ATOM 813 N N . GLY A 1 99 ? -0.003 -12.270 -0.218 1.00 89.88 99 GLY A N 1
ATOM 814 C CA . GLY A 1 99 ? 0.891 -12.142 -1.375 1.00 89.88 99 GLY A CA 1
ATOM 815 C C . GLY A 1 99 ? 2.375 -12.020 -1.004 1.00 89.88 99 GLY A C 1
ATOM 816 O O . GLY A 1 99 ? 3.233 -12.540 -1.716 1.00 89.88 99 GLY A O 1
ATOM 817 N N . ARG A 1 100 ? 2.693 -11.366 0.120 1.00 90.38 100 ARG A N 1
ATOM 818 C CA . ARG A 1 100 ? 4.062 -11.275 0.651 1.00 90.38 100 ARG A CA 1
ATOM 819 C C . ARG A 1 100 ? 4.584 -12.632 1.111 1.00 90.38 100 ARG A C 1
ATOM 821 O O . ARG A 1 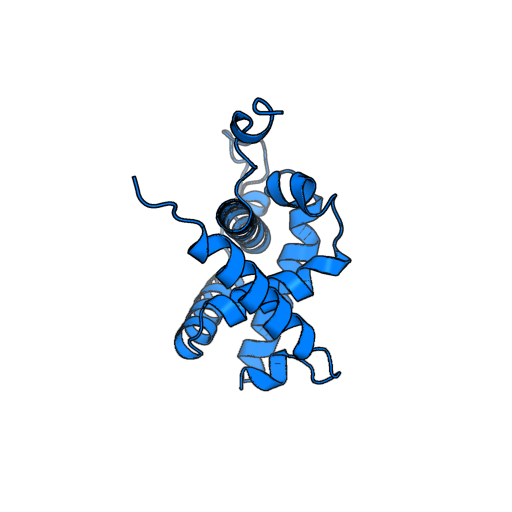100 ? 5.726 -12.970 0.811 1.00 90.38 100 ARG A O 1
ATOM 828 N N . ASP A 1 101 ? 3.759 -13.372 1.840 1.00 91.06 101 ASP A N 1
ATOM 829 C CA . ASP A 1 101 ? 4.143 -14.636 2.464 1.00 91.06 101 ASP A CA 1
ATOM 830 C C . ASP A 1 101 ? 4.109 -15.802 1.449 1.00 91.06 101 ASP A C 1
ATOM 832 O O . ASP A 1 101 ? 4.781 -16.810 1.649 1.00 91.06 101 ASP A O 1
ATOM 836 N N . ASN A 1 102 ? 3.392 -15.647 0.326 1.00 87.19 102 ASN A N 1
ATOM 837 C CA . ASN A 1 102 ? 3.256 -16.644 -0.745 1.00 87.19 102 ASN A CA 1
ATOM 838 C C . ASN A 1 102 ? 3.817 -16.113 -2.071 1.00 87.19 102 ASN A C 1
ATOM 840 O O . ASN A 1 102 ? 3.090 -15.923 -3.050 1.00 87.19 102 ASN A O 1
ATOM 844 N N . ARG A 1 103 ? 5.126 -15.837 -2.103 1.00 79.31 103 ARG A N 1
ATOM 845 C CA . ARG A 1 103 ? 5.784 -15.345 -3.321 1.00 79.31 103 ARG A CA 1
ATOM 846 C C . ARG A 1 103 ? 5.669 -16.374 -4.456 1.00 79.31 103 ARG A C 1
ATOM 848 O O . ARG A 1 103 ? 5.907 -17.558 -4.217 1.00 79.31 103 ARG A O 1
ATOM 855 N N . PRO A 1 104 ? 5.344 -15.939 -5.686 1.00 73.38 104 PRO A N 1
ATOM 856 C CA . PRO A 1 104 ? 5.241 -16.843 -6.821 1.00 73.38 104 PRO A CA 1
ATOM 857 C C . PRO A 1 104 ? 6.595 -17.505 -7.103 1.00 73.38 104 PRO A C 1
ATOM 859 O O . PRO A 1 104 ? 7.621 -16.829 -7.193 1.00 73.38 104 PRO A O 1
ATOM 862 N N . ASN A 1 105 ? 6.586 -18.831 -7.243 1.00 76.56 105 ASN A N 1
ATOM 863 C CA . ASN A 1 105 ? 7.755 -19.610 -7.643 1.00 76.56 105 ASN A CA 1
ATOM 864 C C . ASN A 1 105 ? 7.835 -19.661 -9.173 1.00 76.56 105 ASN A C 1
ATOM 866 O O . ASN A 1 105 ? 7.503 -20.670 -9.791 1.00 76.56 105 ASN A O 1
ATOM 870 N N . VAL A 1 106 ? 8.165 -18.520 -9.769 1.00 75.88 106 VAL A N 1
ATOM 871 C CA . VAL A 1 106 ? 8.280 -18.342 -11.218 1.00 75.88 106 VAL A CA 1
ATOM 872 C C . VAL A 1 106 ? 9.746 -18.141 -11.581 1.00 75.88 106 VAL A C 1
ATOM 874 O O . VAL A 1 106 ? 10.455 -17.363 -10.940 1.00 75.88 106 VAL A O 1
ATOM 877 N N . GLU A 1 107 ? 10.191 -18.864 -12.601 1.00 75.19 107 GLU A N 1
ATOM 878 C CA . GLU A 1 107 ? 11.541 -18.796 -13.156 1.00 75.19 107 GLU A CA 1
ATOM 879 C C . GLU A 1 107 ? 11.461 -18.491 -14.654 1.00 75.19 107 GLU A C 1
ATOM 881 O O . GLU A 1 107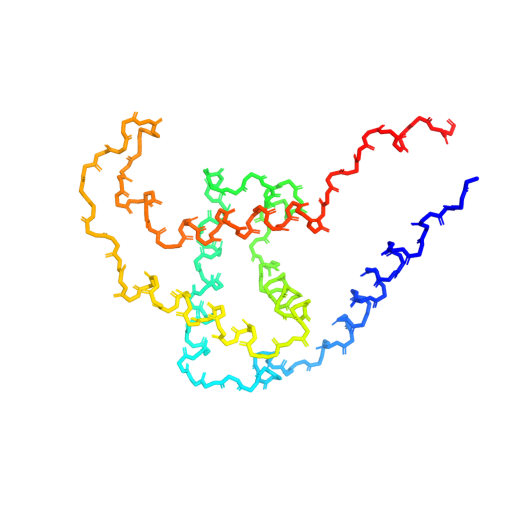 ? 10.460 -18.788 -15.306 1.00 75.19 107 GLU A O 1
ATOM 886 N N . GLY A 1 108 ? 12.529 -17.907 -15.196 1.00 76.94 108 GLY A N 1
ATOM 887 C CA . GLY A 1 108 ? 12.626 -17.552 -16.609 1.00 76.94 108 GLY A CA 1
ATOM 888 C C . GLY A 1 108 ? 12.317 -16.084 -16.897 1.00 76.94 108 GLY A C 1
ATOM 889 O O . GLY A 1 108 ? 12.075 -15.271 -16.004 1.00 76.94 108 GLY A O 1
ATOM 890 N N . ARG A 1 109 ? 12.375 -15.737 -18.181 1.00 75.31 109 ARG A N 1
ATOM 891 C CA . ARG A 1 109 ? 12.096 -14.391 -18.679 1.00 75.31 109 ARG A CA 1
ATOM 892 C C . ARG A 1 109 ? 10.660 -14.340 -19.176 1.00 75.31 109 ARG A C 1
ATOM 894 O O . ARG A 1 109 ? 10.240 -15.236 -19.902 1.00 75.31 109 ARG A O 1
ATOM 901 N N . ASP A 1 110 ? 9.926 -13.298 -18.812 1.00 70.50 110 ASP A N 1
ATOM 902 C CA . ASP A 1 110 ? 8.660 -13.007 -19.472 1.00 70.50 110 ASP A CA 1
ATOM 903 C C . ASP A 1 110 ? 8.972 -12.507 -20.890 1.00 70.50 110 ASP A C 1
ATOM 905 O O . ASP A 1 110 ? 9.570 -11.443 -21.072 1.00 70.50 110 ASP A O 1
ATOM 909 N N . GLU A 1 111 ? 8.626 -13.309 -21.897 1.00 70.38 111 GLU A N 1
ATOM 910 C CA . GLU A 1 111 ? 8.925 -13.022 -23.304 1.00 70.38 111 GLU A CA 1
ATOM 911 C C . GLU A 1 111 ? 8.150 -11.808 -23.839 1.00 70.38 111 GLU A C 1
ATOM 913 O O . GLU A 1 111 ? 8.637 -11.128 -24.742 1.00 70.38 111 GLU A O 1
ATOM 918 N N . ASN A 1 112 ? 6.988 -11.482 -23.258 1.00 72.19 112 ASN A N 1
ATOM 919 C CA . ASN A 1 112 ? 6.177 -10.337 -23.680 1.00 72.19 112 ASN A CA 1
ATOM 920 C C . ASN A 1 112 ? 6.720 -9.018 -23.127 1.00 72.19 112 ASN A C 1
ATOM 922 O O . ASN A 1 112 ? 6.610 -7.975 -23.770 1.00 72.19 112 ASN A O 1
ATOM 926 N N . LEU A 1 113 ? 7.292 -9.058 -21.924 1.00 68.50 113 LEU A N 1
ATOM 927 C CA . LEU A 1 113 ? 7.771 -7.876 -21.209 1.00 68.50 113 LEU A CA 1
ATOM 928 C C . LEU A 1 113 ? 9.299 -7.726 -21.252 1.00 68.50 113 LEU A C 1
ATOM 930 O O . LEU A 1 113 ? 9.834 -6.715 -20.797 1.00 68.50 113 LEU A O 1
ATOM 934 N N . ASN A 1 114 ? 10.010 -8.716 -21.805 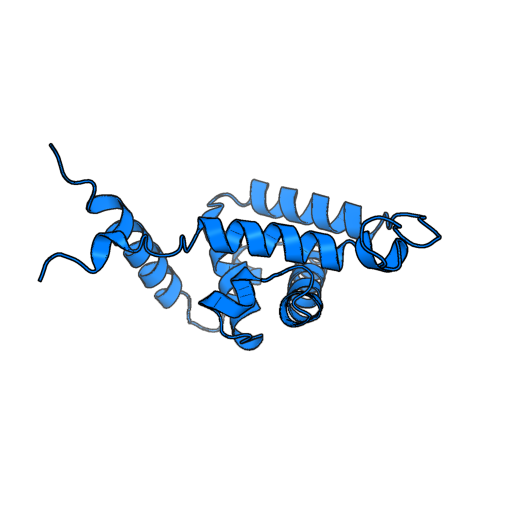1.00 75.19 114 ASN A N 1
ATOM 935 C CA . ASN A 1 114 ? 11.473 -8.796 -21.873 1.00 75.19 114 ASN A CA 1
ATOM 936 C C . ASN A 1 114 ? 12.164 -8.603 -20.505 1.00 75.19 114 ASN A C 1
ATOM 938 O O . ASN A 1 114 ? 13.333 -8.204 -20.428 1.00 75.19 114 ASN A O 1
ATOM 942 N N . MET A 1 115 ? 11.457 -8.922 -19.422 1.00 74.69 115 MET A N 1
ATOM 943 C CA . MET A 1 115 ? 11.894 -8.751 -18.038 1.00 74.69 115 MET A CA 1
ATOM 944 C C . MET A 1 115 ? 11.940 -10.094 -17.319 1.00 74.69 115 MET A C 1
ATOM 946 O O . MET A 1 115 ? 11.312 -11.063 -17.744 1.00 74.69 115 MET A O 1
ATOM 950 N N . ASP A 1 116 ? 12.706 -10.169 -16.238 1.00 80.94 116 ASP A N 1
ATOM 951 C CA . ASP A 1 116 ? 12.742 -11.370 -15.414 1.00 80.94 116 ASP A CA 1
ATOM 952 C C . ASP A 1 116 ? 11.350 -11.620 -14.801 1.00 80.94 116 ASP A C 1
ATOM 954 O O . ASP A 1 116 ? 10.737 -10.715 -14.227 1.00 80.94 116 ASP A O 1
ATOM 958 N N . ALA A 1 117 ? 10.812 -12.834 -14.963 1.00 76.31 117 ALA A N 1
ATOM 959 C CA . ALA A 1 117 ? 9.459 -13.154 -14.508 1.00 76.31 117 ALA A CA 1
ATOM 960 C C . ALA A 1 117 ? 9.357 -13.046 -12.982 1.00 76.31 117 ALA A C 1
ATOM 962 O O . ALA A 1 117 ? 8.348 -12.581 -12.450 1.00 76.31 117 ALA A O 1
ATOM 963 N N . LYS A 1 118 ? 10.424 -13.409 -12.263 1.00 80.00 118 LYS A N 1
ATOM 964 C CA . LYS A 1 118 ? 10.479 -13.245 -10.813 1.00 80.00 118 LYS A CA 1
ATOM 965 C C . LYS A 1 118 ? 10.374 -11.773 -10.461 1.00 80.00 118 LYS A C 1
ATOM 967 O O . LYS A 1 118 ? 9.587 -11.446 -9.586 1.00 80.00 118 LYS A O 1
ATOM 972 N N . GLU A 1 119 ? 11.090 -10.895 -11.156 1.00 77.12 119 GLU A N 1
ATOM 973 C CA . GLU A 1 119 ? 10.999 -9.446 -10.966 1.00 77.12 119 GLU A CA 1
ATOM 974 C C . GLU A 1 119 ? 9.605 -8.887 -11.293 1.00 77.12 119 GLU A C 1
ATOM 976 O O . GLU A 1 119 ? 9.062 -8.129 -10.491 1.00 77.12 119 GLU A O 1
ATOM 981 N N . HIS A 1 120 ? 8.981 -9.310 -12.397 1.00 74.81 120 HIS A N 1
ATOM 982 C CA . HIS A 1 120 ? 7.640 -8.854 -12.785 1.00 74.81 120 HIS A CA 1
ATOM 983 C C . HIS A 1 120 ? 6.556 -9.261 -11.783 1.00 74.81 120 HIS A C 1
ATOM 985 O O . HIS A 1 120 ? 5.710 -8.460 -11.379 1.00 74.81 120 HIS A O 1
ATOM 991 N N . TYR A 1 121 ? 6.583 -10.524 -11.358 1.00 76.38 121 TYR A N 1
ATOM 992 C CA . TYR A 1 121 ? 5.565 -11.086 -10.478 1.00 76.38 121 TYR A CA 1
ATOM 993 C C . TYR A 1 121 ? 5.835 -10.828 -8.995 1.00 76.38 121 TYR A C 1
ATOM 995 O O . TYR A 1 121 ? 5.050 -11.274 -8.147 1.00 76.38 121 TYR A O 1
ATOM 1003 N N . ARG A 1 122 ? 6.889 -10.070 -8.660 1.00 86.38 122 ARG A N 1
ATOM 1004 C CA . ARG A 1 122 ? 7.094 -9.569 -7.302 1.00 86.38 122 ARG A CA 1
ATOM 1005 C C . ARG A 1 122 ? 5.857 -8.824 -6.838 1.00 86.38 122 ARG A C 1
ATOM 1007 O O . ARG A 1 122 ? 5.326 -7.937 -7.510 1.00 86.38 122 ARG A O 1
ATOM 1014 N N . ILE A 1 123 ? 5.410 -9.190 -5.644 1.00 88.81 123 ILE A N 1
ATOM 1015 C CA . ILE A 1 123 ? 4.246 -8.574 -5.021 1.00 88.81 123 ILE A CA 1
ATOM 1016 C C . ILE A 1 123 ? 4.439 -7.059 -4.893 1.00 88.81 123 ILE A C 1
ATOM 1018 O O . ILE A 1 123 ? 3.480 -6.319 -5.066 1.00 88.81 123 ILE A O 1
ATOM 1022 N N . GLU A 1 124 ? 5.671 -6.590 -4.672 1.00 90.44 124 GLU A N 1
ATOM 1023 C CA . GLU A 1 124 ? 5.986 -5.169 -4.588 1.00 90.44 124 GLU A CA 1
ATOM 1024 C C . GLU A 1 124 ? 5.621 -4.431 -5.887 1.00 90.44 124 GLU A C 1
ATOM 1026 O O . GLU A 1 124 ? 4.903 -3.430 -5.839 1.00 90.44 124 GLU A O 1
ATOM 1031 N N . SER A 1 125 ? 6.026 -4.966 -7.044 1.00 86.06 125 SER A N 1
ATOM 1032 C CA . SER A 1 125 ? 5.761 -4.341 -8.347 1.00 86.06 125 SER A CA 1
ATOM 1033 C C . SER A 1 125 ? 4.272 -4.356 -8.696 1.00 86.06 125 SER A C 1
ATOM 1035 O O . SER A 1 125 ? 3.706 -3.363 -9.159 1.00 86.06 125 SER A O 1
ATOM 1037 N N . ARG A 1 126 ? 3.585 -5.459 -8.374 1.00 86.31 126 ARG A N 1
ATOM 1038 C CA . ARG A 1 126 ? 2.130 -5.585 -8.555 1.00 86.31 126 ARG A CA 1
ATOM 1039 C C . ARG A 1 126 ? 1.355 -4.606 -7.675 1.00 86.31 126 ARG A C 1
ATOM 1041 O O . ARG A 1 126 ? 0.384 -4.009 -8.136 1.00 86.31 126 ARG A O 1
ATOM 1048 N N . LEU A 1 127 ? 1.784 -4.421 -6.425 1.00 89.94 127 LEU A N 1
ATOM 1049 C CA . LEU A 1 127 ? 1.192 -3.441 -5.516 1.00 89.94 127 LEU A CA 1
ATOM 1050 C C . LEU A 1 127 ? 1.370 -2.022 -6.050 1.00 89.94 127 LEU A C 1
ATOM 1052 O O . LEU A 1 127 ? 0.403 -1.264 -6.058 1.00 89.94 127 LEU A O 1
ATOM 1056 N N . ALA A 1 128 ? 2.564 -1.686 -6.538 1.00 88.62 128 ALA A N 1
ATOM 1057 C CA . ALA A 1 128 ? 2.835 -0.393 -7.153 1.00 88.62 128 ALA A CA 1
ATOM 1058 C C . ALA A 1 128 ? 1.950 -0.137 -8.377 1.00 88.62 128 ALA A C 1
ATOM 1060 O O . ALA A 1 128 ? 1.317 0.911 -8.446 1.00 88.62 128 ALA A O 1
ATOM 1061 N N . SER A 1 129 ? 1.806 -1.117 -9.271 1.00 84.12 129 SER A N 1
ATOM 1062 C CA . SER A 1 129 ? 0.976 -0.988 -10.475 1.00 84.12 129 SER A CA 1
ATOM 1063 C C . SER A 1 129 ? -0.517 -0.794 -10.180 1.00 84.12 129 SER A C 1
ATOM 1065 O O . SER A 1 129 ? -1.168 0.097 -10.738 1.00 84.12 129 SER A O 1
ATOM 1067 N N . VAL A 1 130 ? -1.076 -1.580 -9.254 1.00 83.75 130 VAL A N 1
ATOM 1068 C CA . VAL A 1 130 ? -2.484 -1.428 -8.848 1.00 83.75 130 VAL A CA 1
ATOM 1069 C C . VAL A 1 130 ? -2.698 -0.091 -8.139 1.00 83.75 130 VAL A C 1
ATOM 1071 O O . VAL A 1 130 ? -3.697 0.591 -8.383 1.00 83.75 130 VAL A O 1
ATOM 1074 N N . PHE A 1 131 ? -1.760 0.311 -7.280 1.00 85.62 131 PHE A N 1
ATOM 1075 C CA . PHE A 1 131 ? -1.861 1.572 -6.555 1.00 85.62 131 PHE A CA 1
ATOM 1076 C C . PHE A 1 131 ? -1.724 2.788 -7.482 1.00 85.62 131 PHE A C 1
ATOM 1078 O O . PHE A 1 131 ? -2.465 3.756 -7.321 1.00 85.62 131 PHE A O 1
ATOM 1085 N N . ASP A 1 132 ? -0.861 2.717 -8.495 1.00 81.38 132 ASP A N 1
ATOM 1086 C CA . ASP A 1 132 ? -0.725 3.731 -9.545 1.00 81.38 132 ASP A CA 1
ATOM 1087 C C . ASP A 1 132 ? -2.000 3.866 -10.397 1.00 81.38 132 ASP A C 1
ATOM 1089 O O . ASP A 1 132 ? -2.454 4.966 -10.712 1.00 81.38 132 ASP A O 1
ATOM 1093 N N . SER A 1 133 ? -2.665 2.747 -10.691 1.00 77.44 133 SER A N 1
ATOM 1094 C CA . SER A 1 133 ? -3.959 2.758 -11.389 1.00 77.44 133 SER A CA 1
ATOM 1095 C C . SER A 1 133 ? -5.057 3.421 -10.549 1.00 77.44 133 SER A C 1
ATOM 1097 O O . SER A 1 133 ? -5.861 4.212 -11.047 1.00 77.44 133 SER A O 1
ATOM 1099 N N . TYR A 1 134 ? -5.083 3.143 -9.242 1.00 74.75 134 TYR A N 1
ATOM 1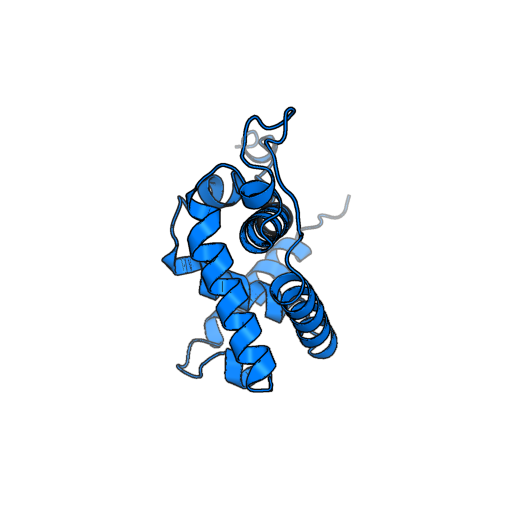100 C CA . TYR A 1 134 ? -5.996 3.817 -8.319 1.00 74.75 134 TYR A CA 1
ATOM 1101 C C . TYR A 1 134 ? -5.684 5.316 -8.196 1.00 74.75 134 TYR A C 1
ATOM 1103 O O . TYR A 1 134 ? -6.586 6.146 -8.056 1.00 74.75 134 TYR A O 1
ATOM 1111 N N . PHE A 1 135 ? -4.409 5.681 -8.293 1.00 68.94 135 PHE A N 1
ATOM 1112 C CA . PHE A 1 135 ? -3.964 7.063 -8.277 1.00 68.94 135 PHE A CA 1
ATOM 1113 C C . PHE A 1 135 ? -4.523 7.876 -9.458 1.00 68.94 135 PHE A C 1
ATOM 1115 O O . PHE A 1 135 ? -5.009 8.991 -9.238 1.00 68.94 135 PHE A O 1
ATOM 1122 N N . MET A 1 136 ? -4.572 7.289 -10.660 1.00 70.25 136 MET A N 1
ATOM 1123 C CA . MET A 1 136 ? -5.266 7.858 -11.825 1.00 70.25 136 MET A CA 1
ATOM 1124 C C . MET A 1 136 ? -6.769 8.044 -11.568 1.00 70.25 136 MET A C 1
ATOM 1126 O O . MET A 1 136 ? -7.319 9.096 -11.880 1.00 70.25 136 MET A O 1
ATOM 1130 N N . LEU A 1 137 ? -7.445 7.057 -10.967 1.00 67.88 137 LEU A N 1
ATOM 1131 C CA . LEU A 1 137 ? -8.881 7.150 -10.664 1.00 67.88 137 LEU A CA 1
ATOM 1132 C C . LEU A 1 137 ? -9.194 8.325 -9.721 1.00 67.88 137 LEU A C 1
ATOM 1134 O O . LEU A 1 137 ? -10.236 8.969 -9.836 1.00 67.88 137 LEU A O 1
ATOM 1138 N N . LEU A 1 138 ? -8.303 8.593 -8.764 1.00 65.50 138 LEU A N 1
ATOM 1139 C CA . LEU A 1 138 ? -8.488 9.667 -7.792 1.00 65.50 138 LEU A CA 1
ATOM 1140 C C . LEU A 1 138 ? -8.113 11.053 -8.310 1.00 65.50 138 LEU A C 1
ATOM 1142 O O . LEU A 1 138 ? -8.640 12.039 -7.794 1.00 65.50 138 LEU A O 1
ATOM 1146 N N . ASN A 1 139 ? -7.211 11.120 -9.283 1.00 62.75 139 ASN A N 1
ATOM 1147 C CA . ASN A 1 139 ? -6.746 12.354 -9.898 1.00 62.75 139 ASN A CA 1
ATOM 1148 C C . ASN A 1 139 ? -6.887 12.226 -11.417 1.00 62.75 139 ASN A C 1
ATOM 1150 O O . ASN A 1 139 ? -5.873 12.242 -12.109 1.00 62.75 139 ASN A O 1
ATOM 1154 N N . PRO A 1 140 ? -8.106 12.054 -11.963 1.00 60.62 140 PRO A N 1
ATOM 1155 C CA . PRO A 1 140 ? -8.254 11.904 -13.401 1.00 60.62 140 PRO A CA 1
ATOM 1156 C C . PRO A 1 140 ? -7.608 13.117 -14.078 1.00 60.62 140 PRO A C 1
ATOM 1158 O O . PRO A 1 140 ? -7.783 14.241 -13.588 1.00 60.62 140 PRO A O 1
ATOM 1161 N N . PRO A 1 141 ? -6.815 12.916 -15.147 1.00 59.00 141 PRO A N 1
ATOM 1162 C CA . PRO A 1 141 ? -6.240 14.041 -15.863 1.00 59.00 141 PRO A CA 1
ATOM 1163 C C . PRO A 1 141 ? -7.400 14.943 -16.276 1.00 59.00 141 PRO A C 1
ATOM 1165 O O . PRO A 1 141 ? -8.410 14.454 -16.787 1.00 59.00 141 PRO A O 1
ATOM 1168 N N . SER A 1 142 ? -7.298 16.240 -15.984 1.00 57.50 142 SER A N 1
ATOM 1169 C CA . SER A 1 142 ? -8.289 17.214 -16.428 1.00 57.50 142 SER A CA 1
ATOM 1170 C C . SER A 1 142 ? -8.402 17.058 -17.937 1.00 57.50 142 SER A C 1
ATOM 1172 O O . SER A 1 142 ? -7.451 17.341 -18.666 1.00 57.50 142 SER A O 1
ATOM 1174 N N . THR A 1 143 ? -9.533 16.538 -18.414 1.00 49.22 143 THR A N 1
ATOM 1175 C CA . THR A 1 143 ? -9.807 16.479 -19.844 1.00 49.22 143 THR A CA 1
ATOM 1176 C C . THR A 1 143 ? -9.600 17.878 -20.394 1.00 49.22 143 THR A C 1
ATOM 1178 O O . THR A 1 143 ? -10.155 18.845 -19.877 1.00 49.22 143 THR A O 1
ATOM 1181 N N . GLN A 1 144 ? -8.807 17.970 -21.454 1.00 44.03 144 GLN A N 1
ATOM 1182 C CA . GLN A 1 144 ? -8.396 19.193 -22.148 1.00 44.03 144 GLN A CA 1
ATOM 1183 C C . GLN A 1 144 ? -9.571 20.071 -22.646 1.00 44.03 144 GLN A C 1
ATOM 1185 O O . GLN A 1 144 ? -9.357 21.139 -23.208 1.00 44.03 144 GLN A O 1
ATOM 1190 N N . ALA A 1 145 ? -10.814 19.645 -22.399 1.00 44.91 145 ALA A N 1
ATOM 1191 C CA . ALA A 1 145 ? -12.051 20.384 -22.605 1.00 44.91 145 ALA A CA 1
ATOM 1192 C C . ALA A 1 145 ? -12.243 21.585 -21.653 1.00 44.91 145 ALA A C 1
ATOM 1194 O O . ALA A 1 145 ? -13.019 22.472 -21.985 1.00 44.91 145 ALA A O 1
ATOM 1195 N N . ASP A 1 146 ? -11.518 21.670 -20.531 1.00 43.34 146 ASP A N 1
ATOM 1196 C CA . ASP A 1 146 ? -11.612 22.821 -19.610 1.00 43.34 146 ASP A CA 1
ATOM 1197 C C . ASP A 1 146 ? -10.692 24.007 -20.003 1.00 43.34 146 ASP A C 1
ATOM 1199 O O . ASP A 1 146 ? -10.622 24.997 -19.281 1.00 43.34 146 ASP A O 1
ATOM 1203 N N . ILE A 1 147 ? -9.972 23.937 -21.137 1.00 44.03 147 ILE A N 1
ATOM 1204 C CA . ILE A 1 147 ? -9.007 24.979 -21.565 1.00 44.03 147 ILE A CA 1
ATOM 1205 C C . ILE A 1 147 ? -9.561 25.901 -22.672 1.00 44.03 147 ILE A C 1
ATOM 1207 O O . ILE A 1 147 ? -8.970 26.939 -22.954 1.00 44.03 147 ILE A O 1
ATOM 1211 N N . ILE A 1 148 ? -10.726 25.609 -23.260 1.00 42.53 148 ILE A N 1
ATOM 1212 C CA . ILE A 1 148 ? -11.327 26.465 -24.300 1.00 42.53 148 ILE A CA 1
ATOM 1213 C C . ILE A 1 148 ? -12.683 27.001 -23.833 1.00 42.53 148 ILE A C 1
ATOM 1215 O O . ILE A 1 148 ? -13.698 26.658 -24.421 1.00 42.53 148 ILE A O 1
ATOM 1219 N N . GLN A 1 149 ? -12.710 27.817 -22.775 1.00 40.00 149 GLN A N 1
ATOM 1220 C CA . GLN A 1 149 ? -13.763 28.824 -22.539 1.00 40.00 149 GLN A CA 1
ATOM 1221 C C . GLN A 1 149 ? -13.249 29.953 -21.631 1.00 40.00 149 GLN A C 1
ATOM 1223 O O . GLN A 1 149 ? -13.719 30.113 -20.510 1.00 40.00 149 GLN A O 1
ATOM 1228 N N . ASN A 1 150 ? -12.289 30.738 -22.123 1.00 37.81 150 ASN A N 1
ATOM 1229 C CA . ASN A 1 150 ? -12.092 32.127 -21.699 1.00 37.81 150 ASN A CA 1
ATOM 1230 C C . ASN A 1 150 ? -11.781 32.977 -22.926 1.00 37.81 150 ASN A C 1
ATOM 1232 O O . ASN A 1 150 ? -10.882 32.562 -23.693 1.00 37.81 150 ASN A O 1
#

Organism: NCBI:txid373543

Foldseek 3Di:
DDDPPVPVVVLVVLVVVLVVVPPPDPVVVVLVDDPLLVVLVVVLLVLLLVACLVCPQAVQCCVPVVSPSVCSVVLSSSVLVVVVDSVVSVVVSVVSVVCQVCQDPDADADPVSRHTPSVCSRSSSVSNNVVNVVVCVSCPPPPPVVVPDD

Secondary structure (DSSP, 8-state):
----THHHHHHHHHHHHHHTT-SSS-GGGGGT--HHHHHHHHHHHHHHHHHGGGSSS-HHHHHHHTT-GGGHHHHHHHHHHHT--HHHHHHHHHHHHHHHHS-----SEETTTTEEHHHHT-HHHHHHHHHHHHHHHHS----GGGGS--

Mean predicted aligned error: 12.22 Å

Solvent-accessible surface area (backbone atoms only — not comparable to full-atom values): 8871 Å² total; per-residue (Å²): 134,87,79,82,64,70,61,61,55,51,54,51,49,52,51,54,56,55,62,71,62,73,66,93,56,63,67,65,66,80,64,73,62,52,75,66,51,49,53,38,50,50,50,50,54,50,27,37,59,63,33,34,72,68,50,84,49,12,65,50,45,43,70,77,51,71,58,49,62,85,50,51,64,61,50,53,50,52,52,58,59,69,62,78,40,68,69,60,52,52,52,52,40,49,54,53,42,50,43,65,79,55,63,72,93,52,81,60,65,34,82,90,73,78,37,49,31,46,65,60,63,29,54,41,42,48,50,18,30,55,50,26,55,51,47,39,72,76,54,58,76,78,62,77,76,79,73,77,84,128

pLDDT: mean 72.95, std 18.46, range [34.0, 94.81]